Protein AF-A0A959IKV5-F1 (afdb_monomer_lite)

Sequence (119 aa):
VFAEAYDSEGQQEVKANIAAFNADASRQFGAPFAELKDEDRATVFKAAEAGSGKFNGQVWGTSVGEPENVGFYRSLKLMAIGAYLSSEEIGEQVLRYDPIPGGYDGCLPLETGDRSWSL

Secondary structure (DSSP, 8-state):
-HHHHS-HHHHHHHHHHHHHHHHHHHHHHSS-GGGS-HHHHHHHHHHHHHTSPPPPPEETTEEPSPPP---HHHHHHHHHHHHHHTSHHIIIIISB--SS--S--TT----TTPPPBP-

Foldseek 3Di:
DCVVPPDPVSNVVLVVLQVVLQVVLCVVPVGGLVPDDPVSVVVS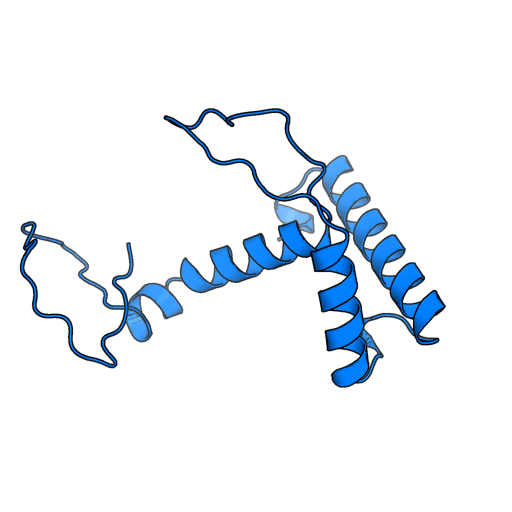LVVLVVPAFDQADDDPNHGDDDGGHGGPSNVVVVVVVVCVCLDPCCQPPPAADDPCCPDDDPPPDDDVPHHHHRD

Structure (mmCIF, N/CA/C/O backbone):
data_AF-A0A959IKV5-F1
#
_entry.id   AF-A0A959IKV5-F1
#
loop_
_atom_site.group_PDB
_atom_site.id
_atom_site.type_symbol
_atom_site.label_atom_id
_atom_site.label_alt_id
_atom_site.label_comp_id
_atom_site.label_asym_id
_atom_site.label_entity_id
_atom_site.label_seq_id
_atom_site.pdbx_PDB_ins_code
_atom_site.Cartn_x
_atom_site.Cartn_y
_atom_site.Cartn_z
_atom_site.occupancy
_atom_site.B_iso_or_equiv
_atom_site.auth_seq_id
_atom_site.auth_comp_id
_atom_site.auth_asym_id
_atom_site.auth_atom_id
_atom_site.pdbx_PDB_model_num
ATOM 1 N N . VAL A 1 1 ? 7.700 -4.678 10.881 1.00 79.00 1 VAL A N 1
ATOM 2 C CA . VAL A 1 1 ? 7.624 -3.468 10.011 1.00 79.00 1 VAL A CA 1
ATOM 3 C C . VAL A 1 1 ? 7.200 -2.215 10.773 1.00 79.00 1 VAL A C 1
ATOM 5 O O . VAL A 1 1 ? 8.091 -1.587 11.311 1.00 79.00 1 VAL A O 1
ATOM 8 N N . PHE A 1 2 ? 5.916 -1.832 10.901 1.00 89.50 2 PHE A N 1
ATOM 9 C CA . PHE A 1 2 ? 5.561 -0.544 11.549 1.00 89.50 2 PHE A CA 1
ATOM 10 C C . PHE A 1 2 ? 6.097 -0.409 12.982 1.00 89.50 2 PHE A C 1
ATOM 12 O O . PHE A 1 2 ? 6.644 0.625 13.337 1.00 89.50 2 PHE A O 1
ATOM 19 N N . ALA A 1 3 ? 6.021 -1.477 13.779 1.00 91.06 3 ALA A N 1
ATOM 20 C CA . ALA A 1 3 ? 6.540 -1.489 15.150 1.00 91.06 3 ALA A CA 1
ATOM 21 C C . ALA A 1 3 ? 8.074 -1.350 15.257 1.00 91.06 3 ALA A C 1
ATOM 23 O O . ALA A 1 3 ? 8.579 -1.042 16.330 1.00 91.06 3 ALA A O 1
ATOM 24 N N . GLU A 1 4 ? 8.806 -1.601 14.170 1.00 92.44 4 GLU A N 1
ATOM 25 C CA . GLU A 1 4 ? 10.277 -1.621 14.146 1.00 92.44 4 GLU A CA 1
ATOM 26 C C . GLU A 1 4 ? 10.862 -0.445 13.357 1.00 92.44 4 GLU A C 1
ATOM 28 O O . GLU A 1 4 ? 11.982 -0.029 13.627 1.00 92.44 4 GLU A O 1
ATOM 33 N N . ALA A 1 5 ? 10.120 0.075 12.376 1.00 92.19 5 ALA A N 1
ATOM 34 C CA . ALA A 1 5 ? 10.589 1.093 11.441 1.00 92.19 5 ALA A CA 1
ATOM 35 C C . ALA A 1 5 ? 10.041 2.497 11.734 1.00 92.19 5 ALA A C 1
ATOM 37 O O . ALA A 1 5 ? 10.624 3.473 11.273 1.00 92.19 5 ALA A O 1
ATOM 38 N N . TYR A 1 6 ? 8.911 2.611 12.442 1.00 93.88 6 TYR A N 1
ATOM 39 C CA . TYR A 1 6 ? 8.278 3.900 12.736 1.00 93.88 6 TYR A CA 1
ATOM 40 C C . TYR A 1 6 ? 8.578 4.293 14.179 1.00 93.88 6 TYR A C 1
ATOM 42 O O . TYR A 1 6 ? 8.685 3.434 15.059 1.00 93.88 6 TYR A O 1
ATOM 50 N N . ASP A 1 7 ? 8.668 5.596 14.428 1.00 97.25 7 ASP A N 1
ATOM 51 C CA . ASP A 1 7 ? 8.724 6.130 15.781 1.00 97.25 7 ASP A CA 1
ATOM 52 C C . ASP A 1 7 ? 7.381 5.962 16.513 1.00 97.25 7 ASP A C 1
ATOM 54 O O . ASP A 1 7 ? 6.374 5.503 15.965 1.00 97.25 7 ASP A O 1
ATOM 58 N N . SER A 1 8 ? 7.363 6.303 17.801 1.00 96.88 8 SER A N 1
ATOM 59 C CA . SER A 1 8 ? 6.167 6.116 18.625 1.00 96.88 8 SER A CA 1
ATOM 60 C C . SER A 1 8 ? 4.949 6.895 18.117 1.00 96.88 8 SER A C 1
ATOM 62 O O . SER A 1 8 ? 3.834 6.396 18.246 1.00 96.88 8 SER A O 1
ATOM 64 N N . GLU A 1 9 ? 5.146 8.076 17.525 1.00 96.94 9 GLU A N 1
ATOM 65 C CA . GLU A 1 9 ? 4.060 8.895 16.983 1.00 96.94 9 GLU A CA 1
ATOM 66 C C . GLU A 1 9 ? 3.455 8.226 15.745 1.00 96.94 9 GLU A C 1
ATOM 68 O O . GLU A 1 9 ? 2.257 7.928 15.730 1.00 96.94 9 GLU A O 1
ATOM 73 N N . GLY A 1 10 ? 4.289 7.856 14.771 1.00 94.50 10 GLY A N 1
ATOM 74 C CA . GLY A 1 10 ? 3.850 7.164 13.564 1.00 94.50 10 GLY A CA 1
ATOM 75 C C . GLY A 1 10 ? 3.195 5.812 13.863 1.00 94.50 10 GLY A C 1
ATOM 76 O O . GLY A 1 10 ? 2.211 5.432 13.228 1.00 94.50 10 GLY A O 1
ATOM 77 N N . GLN A 1 11 ? 3.669 5.084 14.879 1.00 96.06 11 GLN A N 1
ATOM 78 C CA . GLN A 1 11 ? 3.016 3.849 15.321 1.00 96.06 11 GLN A CA 1
ATOM 79 C C . GLN A 1 11 ? 1.593 4.084 15.845 1.00 96.06 11 GLN A C 1
ATOM 81 O O . GLN A 1 11 ? 0.710 3.255 15.604 1.00 96.06 11 GLN A O 1
ATOM 86 N N . GLN A 1 12 ? 1.354 5.176 16.578 1.00 96.75 12 GLN A N 1
ATOM 87 C CA . GLN A 1 12 ? 0.010 5.515 17.050 1.00 96.75 12 GLN A CA 1
ATOM 88 C C . GLN A 1 12 ? -0.885 5.978 15.903 1.00 96.75 12 GLN A C 1
ATOM 90 O O . GLN A 1 12 ? -2.049 5.583 15.853 1.00 96.75 12 GLN A O 1
ATOM 95 N N . GLU A 1 13 ? -0.341 6.730 14.949 1.00 95.19 13 GLU A N 1
ATOM 96 C CA . GLU A 1 13 ? -1.073 7.152 13.757 1.00 95.19 13 GLU A CA 1
ATOM 97 C C . GLU A 1 13 ? -1.551 5.947 12.934 1.00 95.19 13 GLU A C 1
ATOM 99 O O . GLU A 1 13 ? -2.730 5.845 12.593 1.00 95.19 13 GLU A O 1
ATOM 104 N N . VAL 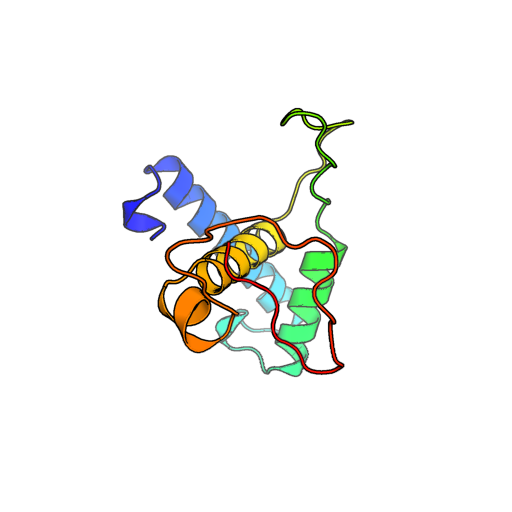A 1 14 ? -0.677 4.965 12.682 1.00 94.94 14 VAL A N 1
ATOM 105 C CA . VAL A 1 14 ? -1.053 3.730 11.974 1.00 94.94 14 VAL A CA 1
ATOM 106 C C . VAL A 1 14 ? -2.159 2.979 12.721 1.00 94.94 14 VAL A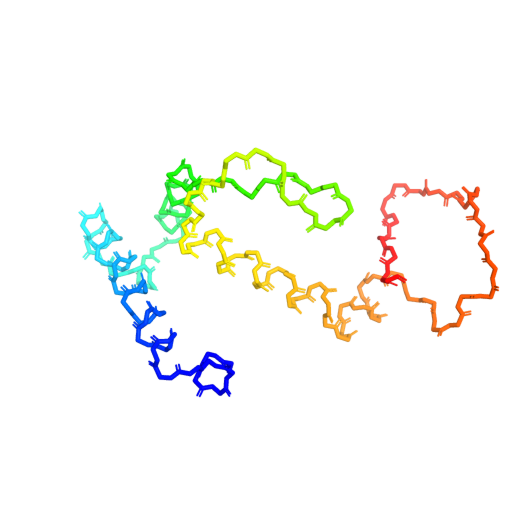 C 1
ATOM 108 O O . VAL A 1 14 ? -3.125 2.533 12.100 1.00 94.94 14 VAL A O 1
ATOM 111 N N . LYS A 1 15 ? -2.071 2.865 14.053 1.00 95.88 15 LYS A N 1
ATOM 112 C CA . LYS A 1 15 ? -3.127 2.235 14.865 1.00 95.88 15 LYS A CA 1
ATOM 113 C C . LYS A 1 15 ? -4.453 2.987 14.757 1.00 95.88 15 LYS A C 1
ATOM 115 O O . LYS A 1 15 ? -5.491 2.348 14.587 1.00 95.88 15 LYS A O 1
ATOM 120 N N . ALA A 1 16 ? -4.423 4.316 14.827 1.00 97.06 16 ALA A N 1
ATOM 121 C CA . ALA A 1 16 ? -5.609 5.154 14.689 1.00 97.06 16 ALA A CA 1
ATOM 122 C C . ALA A 1 16 ? -6.248 4.998 13.301 1.00 97.06 16 ALA A C 1
ATOM 124 O O . ALA A 1 16 ? -7.459 4.809 13.198 1.00 97.06 16 ALA A O 1
ATOM 125 N N . ASN A 1 17 ? -5.434 4.973 12.245 1.00 95.56 17 ASN A N 1
ATOM 126 C CA . ASN A 1 17 ? -5.889 4.762 10.876 1.00 95.56 17 ASN A CA 1
ATOM 127 C C . ASN A 1 17 ? -6.541 3.382 10.679 1.00 95.56 17 ASN A C 1
ATOM 129 O O . ASN A 1 17 ? -7.620 3.289 10.091 1.00 95.56 17 ASN A O 1
ATOM 133 N N . ILE A 1 18 ? -5.945 2.314 11.224 1.00 95.75 18 ILE A N 1
ATOM 134 C CA . ILE A 1 18 ? -6.533 0.962 11.197 1.00 95.75 18 ILE A CA 1
ATOM 135 C C . ILE A 1 18 ? -7.861 0.929 11.964 1.00 95.75 18 ILE A C 1
ATOM 137 O O . ILE A 1 18 ? -8.832 0.332 11.496 1.00 95.75 18 ILE A O 1
ATOM 141 N N . ALA A 1 19 ? -7.929 1.574 13.132 1.00 96.81 19 ALA A N 1
ATOM 142 C CA . ALA A 1 19 ? -9.152 1.642 13.925 1.00 96.81 19 ALA A CA 1
ATOM 143 C C . ALA A 1 19 ? -10.270 2.394 13.185 1.00 96.81 19 ALA A C 1
ATOM 145 O O . ALA A 1 19 ? -11.397 1.903 13.130 1.00 96.81 19 ALA A O 1
ATOM 146 N N . ALA A 1 20 ? -9.959 3.537 12.567 1.00 95.19 20 ALA A N 1
ATOM 147 C CA . ALA A 1 20 ? -10.911 4.314 11.776 1.00 95.19 20 ALA A CA 1
ATOM 148 C C . ALA A 1 20 ? -11.423 3.524 10.561 1.00 95.19 20 ALA A C 1
ATOM 150 O O . ALA A 1 20 ? -12.626 3.493 10.305 1.00 95.19 20 ALA A O 1
ATOM 151 N N . PHE A 1 21 ? -10.529 2.823 9.860 1.00 95.75 21 PHE A N 1
ATOM 152 C CA . PHE A 1 21 ? -10.887 1.968 8.730 1.00 95.75 21 PHE A CA 1
ATOM 153 C C . PHE A 1 21 ? -11.817 0.817 9.146 1.00 95.75 21 PHE A C 1
ATOM 155 O O . PHE A 1 21 ? -12.834 0.567 8.501 1.00 95.75 21 PHE A O 1
ATOM 162 N N . ASN A 1 22 ? -11.522 0.151 10.267 1.00 96.62 22 ASN A N 1
ATOM 163 C CA . ASN A 1 22 ? -12.392 -0.892 10.813 1.00 96.62 22 ASN A CA 1
ATOM 164 C C . ASN A 1 22 ? -13.737 -0.347 11.300 1.00 96.62 22 ASN A C 1
ATOM 166 O O . ASN A 1 22 ? -14.751 -1.014 11.123 1.00 96.62 22 ASN A O 1
ATOM 170 N N . ALA A 1 23 ? -13.773 0.846 11.893 1.00 95.81 23 ALA A N 1
ATOM 171 C CA . ALA A 1 23 ? -15.022 1.474 12.310 1.00 95.81 23 ALA A CA 1
ATOM 172 C C . ALA A 1 23 ? -15.922 1.800 11.108 1.00 95.81 23 ALA A C 1
ATOM 174 O O . ALA A 1 23 ? -17.134 1.594 11.179 1.00 95.81 23 ALA A O 1
ATOM 175 N N . ASP A 1 24 ? -15.341 2.259 9.996 1.00 92.94 24 ASP A N 1
ATOM 176 C CA . ASP A 1 24 ? -16.083 2.499 8.759 1.00 92.94 24 ASP A CA 1
ATOM 177 C C . ASP A 1 24 ? -16.636 1.197 8.158 1.00 92.94 24 ASP A C 1
ATOM 179 O O . ASP A 1 24 ? -17.823 1.126 7.833 1.00 92.94 24 ASP A O 1
ATOM 183 N N . ALA A 1 25 ? -15.818 0.141 8.113 1.00 95.88 25 ALA A N 1
ATOM 184 C CA . ALA A 1 25 ? -16.251 -1.193 7.697 1.00 95.88 25 ALA A CA 1
ATOM 185 C C . ALA A 1 25 ? -17.404 -1.721 8.573 1.00 95.88 25 ALA A C 1
ATOM 187 O O . ALA A 1 25 ? -18.449 -2.105 8.049 1.00 95.88 25 ALA A O 1
ATOM 188 N N . SER A 1 26 ? -17.271 -1.639 9.902 1.00 96.38 26 SER A N 1
ATOM 189 C CA . SER A 1 26 ? -18.315 -2.048 10.849 1.00 96.38 26 SER A CA 1
ATOM 190 C C . SER A 1 26 ? -19.597 -1.235 10.696 1.00 96.38 26 SER A C 1
ATOM 192 O O . SER A 1 26 ? -20.689 -1.784 10.808 1.00 96.38 26 SER A O 1
ATOM 194 N N . ARG A 1 27 ? -19.496 0.067 10.412 1.00 94.38 27 ARG A N 1
ATOM 195 C CA . ARG A 1 27 ? -20.662 0.930 10.186 1.00 94.38 27 ARG A CA 1
ATOM 196 C C . ARG A 1 27 ? -21.429 0.544 8.921 1.00 94.38 27 ARG A C 1
ATOM 198 O O . ARG A 1 27 ? -22.652 0.635 8.916 1.00 94.38 27 ARG A O 1
ATOM 205 N N . GLN A 1 28 ? -20.726 0.160 7.858 1.00 92.12 28 GLN A N 1
ATOM 206 C CA . GLN A 1 28 ? -21.340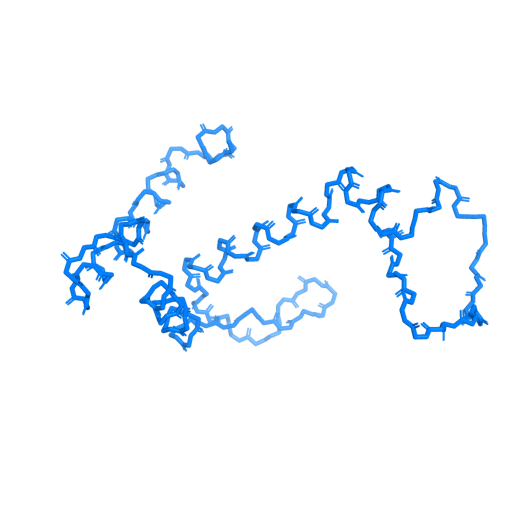 -0.167 6.569 1.00 92.12 28 GLN A CA 1
ATOM 207 C C . GLN A 1 28 ? -21.826 -1.622 6.488 1.00 92.12 28 GLN A C 1
ATOM 209 O O . GLN A 1 28 ? -22.866 -1.879 5.888 1.00 92.12 28 GLN A O 1
ATOM 214 N N . PHE A 1 29 ? -21.101 -2.561 7.105 1.00 94.25 29 PHE A N 1
ATOM 215 C CA . PHE A 1 29 ? -21.296 -4.005 6.913 1.00 94.25 29 PHE A CA 1
ATOM 216 C C . PHE A 1 29 ? -21.483 -4.800 8.217 1.00 94.25 29 PHE A C 1
ATOM 218 O O . PHE A 1 29 ? -21.712 -6.005 8.174 1.00 94.25 29 PHE A O 1
ATOM 225 N N . GLY A 1 30 ? -21.423 -4.151 9.383 1.00 95.00 30 GLY A N 1
ATOM 226 C CA . GLY A 1 30 ? -21.729 -4.762 10.683 1.00 95.00 30 GLY A CA 1
ATOM 227 C C . GLY A 1 30 ? -20.576 -5.508 11.364 1.00 95.00 30 GLY A C 1
ATOM 228 O O . GLY A 1 30 ? -20.765 -5.995 12.475 1.00 95.00 30 GLY A O 1
ATOM 229 N N . ALA A 1 31 ? -19.396 -5.582 10.745 1.00 96.88 31 ALA A N 1
ATOM 230 C CA . ALA A 1 31 ? -18.206 -6.226 11.303 1.00 96.88 31 ALA A CA 1
ATOM 231 C C . ALA A 1 31 ? -16.914 -5.512 10.849 1.00 96.88 31 ALA A C 1
ATOM 233 O O . ALA A 1 31 ? -16.921 -4.840 9.810 1.00 96.88 31 ALA A O 1
ATOM 234 N N . PRO A 1 32 ? -15.800 -5.634 11.599 1.00 97.12 32 PRO A N 1
ATOM 235 C CA . PRO A 1 32 ? -14.523 -5.058 11.189 1.00 97.12 32 PRO A CA 1
ATOM 236 C C . PRO A 1 32 ? -14.039 -5.691 9.881 1.00 97.12 32 PRO A C 1
ATOM 238 O O . PRO A 1 32 ? -14.375 -6.830 9.560 1.00 97.12 32 PRO A O 1
ATOM 241 N N . PHE A 1 33 ? -13.194 -4.975 9.137 1.00 96.06 33 PHE A N 1
ATOM 242 C CA . PHE A 1 33 ? -12.808 -5.351 7.774 1.00 96.06 33 PHE A CA 1
ATOM 243 C C . PHE A 1 33 ? -12.298 -6.801 7.649 1.00 96.06 33 PHE A C 1
ATOM 245 O O . PHE A 1 33 ? -12.643 -7.515 6.705 1.00 96.06 33 PHE A O 1
ATOM 252 N N . ALA A 1 34 ? -11.489 -7.249 8.613 1.00 94.50 34 ALA A N 1
ATOM 253 C CA . ALA A 1 34 ? -10.901 -8.586 8.610 1.00 94.50 34 ALA A CA 1
ATOM 254 C C . ALA A 1 34 ? -11.942 -9.717 8.719 1.00 94.50 34 ALA A C 1
ATOM 256 O O . ALA A 1 34 ? -11.656 -10.835 8.303 1.00 94.50 34 ALA A O 1
ATOM 257 N N . GLU A 1 35 ? -13.143 -9.439 9.219 1.00 97.19 35 GLU A N 1
ATOM 258 C CA . GLU A 1 35 ? -14.217 -10.423 9.415 1.00 97.19 35 GLU A CA 1
ATOM 259 C C . GLU A 1 35 ? -15.253 -10.415 8.280 1.00 97.19 35 GLU A C 1
ATOM 261 O O . GLU A 1 35 ? -16.126 -11.278 8.227 1.00 97.19 35 GLU A O 1
ATOM 266 N N . LEU A 1 36 ? -15.152 -9.465 7.347 1.00 96.94 36 LEU A N 1
ATOM 267 C CA . LEU A 1 36 ? -16.048 -9.378 6.197 1.00 96.94 36 LEU A CA 1
ATOM 268 C C . LEU A 1 36 ? -15.796 -10.500 5.180 1.00 96.94 36 LEU A C 1
ATOM 270 O O . LEU A 1 36 ? -14.675 -10.989 5.030 1.00 96.94 36 LEU A O 1
ATOM 274 N N . LYS A 1 37 ? -16.840 -10.852 4.422 1.00 96.44 37 LYS A N 1
ATOM 275 C CA . LYS A 1 37 ? -16.726 -11.687 3.216 1.00 96.44 37 LYS A CA 1
ATOM 276 C C . LYS A 1 37 ? -16.052 -10.921 2.076 1.00 96.44 37 LYS A C 1
ATOM 278 O O . LYS A 1 37 ? -16.036 -9.688 2.063 1.00 96.44 37 LYS A O 1
ATOM 283 N N . ASP A 1 38 ? -15.528 -11.644 1.094 1.00 96.25 38 ASP A N 1
ATOM 284 C CA . ASP A 1 38 ? -14.698 -11.058 0.039 1.00 96.25 38 ASP A CA 1
ATOM 285 C C . ASP A 1 38 ? -15.439 -10.023 -0.822 1.00 96.25 38 ASP A C 1
ATOM 287 O O . ASP A 1 38 ? -14.844 -9.012 -1.205 1.00 96.25 38 ASP A O 1
ATOM 291 N N . GLU A 1 39 ? -16.743 -10.192 -1.065 1.00 95.12 39 GLU A N 1
ATOM 292 C CA . GLU A 1 39 ? -17.535 -9.206 -1.814 1.00 95.12 39 GLU A CA 1
ATOM 293 C C . GLU A 1 39 ? -17.666 -7.870 -1.061 1.00 95.12 39 GLU A C 1
ATOM 295 O O . GLU A 1 39 ? -17.575 -6.790 -1.659 1.00 95.12 39 GLU A O 1
ATOM 300 N N . ASP A 1 40 ? -17.826 -7.931 0.262 1.00 96.06 40 ASP A N 1
ATOM 301 C CA . ASP A 1 40 ? -17.960 -6.746 1.112 1.00 96.06 40 ASP A CA 1
ATOM 302 C C . ASP A 1 40 ? -16.598 -6.065 1.283 1.00 96.06 40 ASP A C 1
ATOM 304 O O . ASP A 1 40 ? -16.491 -4.847 1.136 1.00 96.06 40 ASP A O 1
ATOM 308 N N . ARG A 1 41 ? -15.519 -6.844 1.458 1.00 95.31 41 ARG A N 1
ATOM 309 C CA . ARG A 1 41 ? -14.138 -6.327 1.461 1.00 95.31 41 ARG A CA 1
ATOM 310 C C . ARG A 1 41 ? -13.812 -5.574 0.175 1.00 95.31 41 ARG A C 1
ATOM 312 O O . ARG A 1 41 ? -13.261 -4.474 0.228 1.00 95.31 41 ARG A O 1
ATOM 319 N N . ALA A 1 42 ? -14.171 -6.138 -0.979 1.00 94.62 42 ALA A N 1
ATOM 320 C CA . ALA A 1 42 ? -13.965 -5.493 -2.270 1.00 94.62 42 ALA A CA 1
ATOM 321 C C . ALA A 1 42 ? -14.729 -4.165 -2.371 1.00 94.62 42 ALA A C 1
ATOM 323 O O . ALA A 1 42 ? -14.225 -3.205 -2.958 1.00 94.62 42 ALA A O 1
ATOM 324 N N . THR A 1 43 ? -15.922 -4.090 -1.782 1.00 95.12 43 THR A N 1
ATOM 325 C CA . THR A 1 43 ? -16.711 -2.854 -1.731 1.00 95.12 43 THR A CA 1
ATOM 326 C C . THR A 1 43 ? -16.053 -1.808 -0.831 1.00 95.12 43 THR A C 1
ATOM 328 O O . THR A 1 43 ? -15.866 -0.674 -1.277 1.00 95.12 43 THR A O 1
ATOM 331 N N . VAL A 1 44 ? -15.605 -2.191 0.370 1.00 94.81 44 VAL A N 1
ATOM 332 C CA . VAL A 1 44 ? -14.866 -1.303 1.287 1.00 94.81 44 VAL A CA 1
ATOM 333 C C . VAL A 1 44 ? -13.609 -0.743 0.616 1.00 94.81 44 VAL A C 1
ATOM 335 O O . VAL A 1 44 ? -13.378 0.463 0.641 1.00 94.81 44 VAL A O 1
ATOM 338 N N . PHE A 1 45 ? -12.819 -1.586 -0.052 1.00 94.12 45 PHE A N 1
ATOM 339 C CA . PHE A 1 45 ? -11.614 -1.141 -0.755 1.00 94.12 45 PHE A CA 1
ATOM 340 C C . PHE A 1 45 ? -11.904 -0.173 -1.900 1.00 94.12 45 PHE A C 1
ATOM 342 O O . PHE A 1 45 ? -11.201 0.826 -2.051 1.00 94.12 45 PHE A O 1
ATOM 349 N N . LYS A 1 46 ? -12.948 -0.427 -2.696 1.00 93.62 46 LYS A N 1
ATOM 350 C CA . LYS A 1 46 ? -13.361 0.497 -3.762 1.00 93.62 46 LYS A CA 1
ATOM 351 C C . LYS A 1 46 ? -13.786 1.849 -3.193 1.00 93.62 46 LYS A C 1
ATOM 353 O O . LYS A 1 46 ? -13.388 2.874 -3.740 1.00 93.62 46 LYS A O 1
ATOM 358 N N . ALA A 1 47 ? -14.546 1.856 -2.098 1.00 92.88 47 ALA A N 1
ATOM 359 C CA . ALA A 1 47 ? -14.963 3.084 -1.429 1.00 92.88 47 ALA A CA 1
ATOM 360 C C . ALA A 1 47 ? -13.759 3.863 -0.870 1.00 92.88 47 ALA A C 1
ATOM 362 O O . ALA A 1 47 ? -13.633 5.061 -1.121 1.00 92.88 47 ALA A O 1
ATOM 363 N N . ALA A 1 48 ? -12.833 3.177 -0.195 1.00 93.12 48 ALA A N 1
ATOM 364 C CA . ALA A 1 48 ? -11.627 3.785 0.362 1.00 93.12 48 ALA A CA 1
ATOM 365 C C . ALA A 1 48 ? -10.690 4.357 -0.720 1.00 93.12 48 ALA A C 1
ATOM 367 O O . ALA A 1 48 ? -10.101 5.418 -0.529 1.00 93.12 48 ALA A O 1
ATOM 368 N N . GLU A 1 49 ? -10.571 3.700 -1.879 1.00 93.06 49 GLU A N 1
ATOM 369 C CA . GLU A 1 49 ? -9.819 4.231 -3.027 1.00 93.06 49 GLU A CA 1
ATOM 370 C C . GLU A 1 49 ? -10.494 5.443 -3.659 1.00 93.06 49 GLU A C 1
ATOM 372 O O . GLU A 1 49 ? -9.812 6.405 -4.015 1.00 93.06 49 GLU A O 1
ATOM 377 N N . ALA A 1 50 ? -11.815 5.394 -3.834 1.00 92.50 50 ALA A N 1
ATOM 378 C CA . ALA A 1 50 ? -12.570 6.478 -4.450 1.00 92.50 50 ALA A CA 1
ATOM 379 C C . ALA A 1 50 ? -12.563 7.747 -3.585 1.00 92.50 50 ALA A C 1
ATOM 381 O O . ALA A 1 50 ? -12.512 8.846 -4.128 1.00 92.50 50 ALA A O 1
ATOM 382 N N . GLY A 1 51 ? -12.582 7.593 -2.256 1.00 90.44 51 GLY A N 1
ATOM 383 C CA . GLY A 1 51 ? -12.521 8.702 -1.301 1.00 90.44 51 GLY A CA 1
ATOM 384 C C . GLY A 1 51 ? -11.113 9.228 -1.003 1.00 90.44 51 GLY A C 1
ATOM 385 O O . GLY A 1 51 ? -10.983 10.219 -0.292 1.00 90.44 51 GLY A O 1
ATOM 386 N N . SER A 1 52 ? -10.060 8.586 -1.515 1.00 93.38 52 SER A N 1
ATOM 387 C CA . SER A 1 52 ? -8.676 9.019 -1.301 1.00 93.38 52 SER A CA 1
ATOM 388 C C . SER A 1 52 ? -8.235 10.015 -2.369 1.00 93.38 52 SER A C 1
ATOM 390 O O . SER A 1 52 ? -8.447 9.777 -3.563 1.00 93.38 52 SER A O 1
ATOM 392 N N . GLY A 1 53 ? -7.481 11.037 -1.958 1.00 92.44 53 GLY A N 1
ATOM 393 C CA . GLY A 1 53 ? -6.696 11.856 -2.877 1.00 92.44 53 GLY A CA 1
ATOM 394 C C . GLY A 1 53 ? -5.623 11.045 -3.606 1.00 92.44 53 GLY A C 1
ATOM 395 O O . GLY A 1 53 ? -5.303 9.909 -3.215 1.00 92.44 53 GLY A O 1
ATOM 396 N N . LYS A 1 54 ? -5.098 11.583 -4.704 1.00 90.38 54 LYS A N 1
ATOM 397 C CA . LYS A 1 54 ? -4.067 10.947 -5.536 1.00 90.38 54 LYS A CA 1
ATOM 398 C C . LYS A 1 54 ? -2.683 11.509 -5.227 1.00 90.38 54 LYS A C 1
ATOM 400 O O . LYS A 1 54 ? -2.536 12.648 -4.804 1.00 90.38 54 LYS A O 1
ATOM 405 N N . PHE A 1 55 ? -1.658 10.697 -5.474 1.00 88.12 55 PHE A N 1
ATOM 406 C CA . PHE A 1 55 ? -0.290 11.197 -5.480 1.00 88.12 55 PHE A CA 1
ATOM 407 C C . PHE A 1 55 ? -0.095 12.118 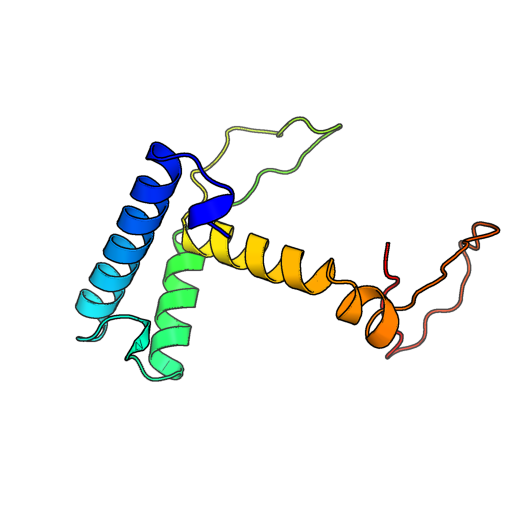-6.683 1.00 88.12 55 PHE A C 1
ATOM 409 O O . PHE A 1 55 ? -0.454 11.761 -7.809 1.00 88.12 55 PHE A O 1
ATOM 416 N N . ASN A 1 56 ? 0.493 13.283 -6.438 1.00 90.06 56 ASN A N 1
ATOM 417 C CA . ASN A 1 56 ? 0.829 14.221 -7.496 1.00 90.06 56 ASN A CA 1
ATOM 418 C C . ASN A 1 56 ? 1.940 13.659 -8.387 1.00 90.06 56 ASN A C 1
ATOM 420 O O . ASN A 1 56 ? 2.814 12.909 -7.940 1.00 90.06 56 ASN A O 1
ATOM 424 N N . GLY A 1 57 ? 1.921 14.066 -9.657 1.00 89.50 57 GLY A N 1
ATOM 425 C CA . GLY A 1 57 ? 3.058 13.859 -10.544 1.00 89.50 57 GLY A CA 1
ATOM 426 C C . GLY A 1 57 ? 4.289 14.592 -10.012 1.00 89.50 57 GLY A C 1
ATOM 427 O O . GLY A 1 57 ? 4.171 15.615 -9.336 1.00 89.50 57 GLY A O 1
ATOM 428 N N . GLN A 1 58 ? 5.472 14.072 -10.322 1.00 90.81 58 GLN A N 1
ATOM 429 C CA . GLN A 1 58 ? 6.732 14.671 -9.896 1.00 90.81 58 GLN A CA 1
ATOM 430 C C . GLN A 1 58 ? 7.569 15.076 -11.105 1.00 90.81 58 GLN A C 1
ATOM 432 O O . GLN A 1 58 ? 7.610 14.370 -12.111 1.00 90.81 58 GLN A O 1
ATOM 437 N N . VAL A 1 59 ? 8.265 16.203 -10.985 1.00 90.75 59 VAL A N 1
ATOM 438 C CA . VAL A 1 59 ? 9.273 16.665 -11.942 1.00 90.75 59 VAL A CA 1
ATOM 439 C C . VAL A 1 59 ? 10.575 16.841 -11.172 1.00 90.75 59 VAL A C 1
ATOM 441 O O . VAL A 1 59 ? 10.637 17.622 -10.225 1.00 90.75 59 VAL A O 1
ATOM 444 N N . TRP A 1 60 ? 11.599 16.062 -11.533 1.00 89.25 60 TRP A N 1
ATOM 445 C CA . TRP A 1 60 ? 12.898 16.039 -10.840 1.00 89.25 60 TRP A CA 1
ATOM 446 C C . TRP A 1 60 ? 12.782 15.817 -9.317 1.00 89.25 60 TRP A C 1
ATOM 448 O O . TRP A 1 60 ? 13.494 16.441 -8.537 1.00 89.25 60 TRP A O 1
ATOM 458 N N . GLY A 1 61 ? 11.842 14.968 -8.885 1.00 85.69 61 GLY A N 1
ATOM 459 C CA . GLY A 1 61 ? 11.583 14.687 -7.464 1.00 85.69 61 GLY A CA 1
ATOM 460 C C . GLY A 1 61 ? 10.766 15.756 -6.727 1.00 85.69 61 GLY A C 1
ATOM 461 O O . GLY A 1 61 ? 10.482 15.599 -5.544 1.00 85.69 61 GLY A O 1
ATOM 462 N N . THR A 1 62 ? 10.353 16.830 -7.407 1.00 87.62 62 THR A N 1
ATOM 463 C CA . THR A 1 62 ? 9.469 17.854 -6.835 1.00 87.62 62 THR A CA 1
ATOM 464 C C . THR A 1 62 ? 8.021 17.566 -7.214 1.00 87.62 62 THR A C 1
ATOM 466 O O . THR A 1 62 ? 7.716 17.393 -8.395 1.00 87.62 62 THR A O 1
ATOM 469 N N . SER A 1 63 ? 7.128 17.526 -6.221 1.00 88.56 63 SER A N 1
ATOM 470 C CA . SER A 1 63 ? 5.681 17.405 -6.439 1.00 88.56 63 SER A CA 1
ATOM 471 C C . SER A 1 63 ? 5.154 18.577 -7.269 1.00 88.56 63 SER A C 1
ATOM 473 O O . SER A 1 63 ? 5.454 19.735 -6.976 1.00 88.56 63 SER A O 1
ATOM 475 N N . VAL A 1 64 ? 4.366 18.282 -8.300 1.00 91.75 64 VAL A N 1
ATOM 476 C CA . VAL A 1 64 ? 3.701 19.289 -9.130 1.00 91.75 64 VAL A CA 1
ATOM 477 C C . VAL A 1 64 ? 2.269 19.483 -8.641 1.00 91.75 64 VAL A C 1
ATOM 479 O O . VAL A 1 64 ? 1.492 18.532 -8.595 1.00 91.75 64 VAL A O 1
ATOM 482 N N . GLY A 1 65 ? 1.905 20.729 -8.337 1.00 89.00 65 GLY A N 1
ATOM 483 C CA . GLY A 1 65 ? 0.572 21.093 -7.853 1.00 89.00 65 GLY A CA 1
ATOM 484 C C . GLY A 1 65 ? 0.393 20.912 -6.344 1.00 89.00 65 GLY A C 1
ATOM 485 O O . GLY A 1 65 ? 1.277 20.407 -5.649 1.00 89.00 65 GLY A O 1
ATOM 486 N N . GLU A 1 66 ? -0.766 21.341 -5.846 1.00 89.44 66 GLU A N 1
ATOM 487 C CA . GLU A 1 66 ? -1.124 21.222 -4.430 1.00 89.44 66 GLU A CA 1
ATOM 488 C C . GLU A 1 66 ? -1.319 19.747 -4.050 1.00 89.44 66 GLU A C 1
ATOM 490 O O . GLU A 1 66 ? -2.022 19.027 -4.767 1.00 89.44 66 GLU A O 1
ATOM 495 N N . PRO A 1 67 ? -0.686 19.257 -2.973 1.00 84.69 67 PRO A N 1
ATOM 496 C CA . PRO A 1 67 ? -0.823 17.869 -2.558 1.00 84.69 67 PRO A CA 1
ATOM 497 C C . PRO A 1 67 ? -2.228 17.605 -2.012 1.00 84.69 67 PRO A C 1
ATOM 499 O O . PRO A 1 67 ? -2.688 18.260 -1.076 1.00 84.69 67 PRO A O 1
ATOM 502 N N . GLU A 1 68 ? -2.904 16.605 -2.572 1.00 89.50 68 GLU A N 1
ATOM 503 C CA . GLU A 1 68 ? -4.134 16.081 -1.986 1.00 89.50 68 GLU A CA 1
ATOM 504 C C . GLU A 1 68 ? -3.824 15.224 -0.749 1.00 89.50 68 GLU A C 1
ATOM 506 O O . GLU A 1 68 ? -2.750 14.629 -0.618 1.00 89.50 68 GLU A O 1
ATOM 511 N N . ASN A 1 69 ? -4.796 15.101 0.156 1.00 88.81 69 ASN A N 1
ATOM 512 C CA . ASN A 1 69 ? -4.690 14.149 1.254 1.00 88.81 69 ASN A CA 1
ATOM 513 C C . ASN A 1 69 ? -4.854 12.718 0.711 1.00 88.81 69 ASN A C 1
ATOM 515 O O . ASN A 1 69 ? -5.953 12.298 0.335 1.00 88.81 69 ASN A O 1
ATOM 519 N N . VAL A 1 70 ? -3.751 11.972 0.643 1.00 92.38 70 VAL A N 1
ATOM 520 C CA . VAL A 1 70 ? -3.779 10.557 0.264 1.00 92.38 70 VAL A CA 1
ATOM 521 C C . VAL A 1 70 ? -4.178 9.721 1.477 1.00 92.38 70 VAL A C 1
ATOM 523 O O . VAL A 1 70 ? -3.489 9.699 2.494 1.00 92.38 70 VAL A O 1
ATOM 526 N N . GLY A 1 71 ? -5.298 9.015 1.354 1.00 92.56 71 GLY A N 1
ATOM 527 C CA . GLY A 1 71 ? -5.881 8.233 2.431 1.00 92.56 71 GLY A CA 1
ATOM 528 C C . GLY A 1 71 ? -5.063 6.993 2.793 1.00 92.56 71 GLY A C 1
ATOM 529 O O . GLY A 1 71 ? -4.345 6.418 1.970 1.00 92.56 71 GLY A O 1
ATOM 530 N N . PHE A 1 72 ? -5.251 6.531 4.031 1.00 93.31 72 PHE A N 1
ATOM 531 C CA . PHE A 1 72 ? -4.543 5.390 4.617 1.00 93.31 72 PHE A CA 1
ATOM 532 C C . PHE A 1 72 ? -4.523 4.142 3.723 1.00 93.31 72 PHE A C 1
ATOM 534 O O . PHE A 1 72 ? -3.459 3.566 3.508 1.00 93.31 72 PHE A O 1
ATOM 541 N N . TYR A 1 73 ? -5.675 3.731 3.176 1.00 94.62 73 TYR A N 1
ATOM 542 C CA . TYR A 1 73 ? -5.747 2.515 2.360 1.00 94.62 73 TYR A CA 1
ATOM 543 C C . TYR A 1 73 ? -4.889 2.612 1.092 1.00 94.62 73 TYR A C 1
ATOM 545 O O . TYR A 1 73 ? -4.150 1.674 0.796 1.00 94.62 73 TYR A O 1
ATOM 553 N N . ARG A 1 74 ? -4.925 3.747 0.377 1.00 94.75 74 ARG A N 1
ATOM 554 C CA . ARG A 1 74 ? -4.118 3.939 -0.836 1.00 94.75 74 ARG A CA 1
ATOM 555 C C . ARG A 1 74 ? -2.623 3.898 -0.513 1.00 94.75 74 ARG A C 1
ATOM 557 O O . ARG A 1 74 ? -1.871 3.231 -1.222 1.00 94.75 74 ARG A O 1
ATOM 564 N N . SER A 1 75 ? -2.207 4.546 0.574 1.00 92.88 75 SER A N 1
ATOM 565 C CA . SER A 1 75 ? -0.818 4.518 1.052 1.00 92.88 75 SER A CA 1
ATOM 566 C C . SER A 1 75 ? -0.372 3.107 1.449 1.00 92.88 75 SER A C 1
ATOM 568 O O . SER A 1 75 ? 0.684 2.648 1.016 1.00 92.88 75 SER A O 1
ATOM 570 N N . LEU A 1 76 ? -1.198 2.379 2.209 1.00 93.56 76 LEU A N 1
ATOM 571 C CA . LEU A 1 76 ? -0.923 0.999 2.616 1.00 93.56 76 LEU A CA 1
ATOM 572 C C . LEU A 1 76 ? -0.827 0.060 1.407 1.00 93.56 76 LEU A C 1
ATOM 574 O O . LEU A 1 76 ? 0.094 -0.748 1.317 1.00 93.56 76 LEU A O 1
ATOM 578 N N . LYS A 1 77 ? -1.762 0.180 0.461 1.00 94.31 77 LYS A N 1
ATOM 579 C CA . LYS A 1 77 ? -1.786 -0.612 -0.769 1.00 94.31 77 LYS A CA 1
ATOM 580 C C . LYS A 1 77 ? -0.540 -0.366 -1.613 1.00 94.31 77 LYS A C 1
ATOM 582 O O . LYS A 1 77 ? 0.072 -1.328 -2.069 1.00 94.31 77 LYS A O 1
ATOM 587 N N . LEU A 1 78 ? -0.156 0.898 -1.808 1.00 93.31 78 LEU A N 1
ATOM 588 C CA . LEU A 1 78 ? 1.045 1.241 -2.568 1.00 93.31 78 LEU A CA 1
ATOM 589 C C . LEU A 1 78 ? 2.300 0.666 -1.906 1.00 93.31 78 LEU A C 1
ATOM 591 O O . LEU A 1 78 ? 3.127 0.077 -2.593 1.00 93.31 78 LEU A O 1
ATOM 595 N N . MET A 1 79 ? 2.410 0.774 -0.580 1.00 93.12 79 MET A N 1
ATOM 596 C CA . MET A 1 79 ? 3.519 0.195 0.178 1.00 93.12 79 MET A CA 1
ATOM 597 C C . MET A 1 79 ? 3.586 -1.327 0.022 1.00 93.12 79 MET A C 1
ATOM 599 O O . MET A 1 79 ? 4.659 -1.860 -0.237 1.00 93.12 79 MET A O 1
ATOM 603 N N . ALA A 1 80 ? 2.455 -2.025 0.145 1.00 93.56 80 ALA A N 1
ATOM 604 C CA . ALA A 1 80 ? 2.405 -3.479 0.013 1.00 93.56 80 ALA A CA 1
ATOM 605 C C . ALA A 1 80 ? 2.794 -3.946 -1.400 1.00 93.56 80 ALA A C 1
ATOM 607 O O . ALA A 1 80 ? 3.585 -4.874 -1.544 1.00 93.56 80 ALA A O 1
ATOM 608 N N . ILE A 1 81 ? 2.276 -3.278 -2.437 1.00 93.19 81 ILE A N 1
ATOM 609 C CA . ILE A 1 81 ? 2.632 -3.567 -3.833 1.00 93.19 81 ILE A CA 1
ATOM 610 C C . ILE A 1 81 ? 4.115 -3.282 -4.070 1.00 93.19 81 ILE A C 1
ATOM 612 O O . ILE A 1 81 ? 4.802 -4.117 -4.648 1.00 93.19 81 ILE A O 1
ATOM 616 N N . GLY A 1 82 ? 4.613 -2.136 -3.601 1.00 92.00 82 GLY A N 1
ATOM 617 C CA . GLY A 1 82 ? 6.019 -1.765 -3.726 1.00 92.00 82 GLY A CA 1
ATOM 618 C C . GLY A 1 82 ? 6.934 -2.796 -3.074 1.00 92.00 82 GLY A C 1
ATOM 619 O O . GLY A 1 82 ? 7.814 -3.320 -3.741 1.00 92.00 82 GLY A O 1
ATOM 620 N N . ALA A 1 83 ? 6.661 -3.159 -1.818 1.00 91.62 83 ALA A N 1
ATOM 621 C CA . ALA A 1 83 ? 7.437 -4.154 -1.081 1.00 91.62 83 ALA A CA 1
ATOM 622 C C . ALA A 1 83 ? 7.418 -5.538 -1.749 1.00 91.62 83 ALA A C 1
ATOM 624 O O . ALA A 1 83 ? 8.431 -6.231 -1.747 1.00 91.62 83 ALA A O 1
ATOM 625 N N . TYR A 1 84 ? 6.284 -5.940 -2.330 1.00 92.00 84 TYR A N 1
ATOM 626 C CA . TYR A 1 84 ? 6.186 -7.191 -3.080 1.00 92.00 84 TYR A CA 1
ATOM 627 C C . TYR A 1 84 ? 7.025 -7.142 -4.362 1.00 92.00 84 TYR A C 1
ATOM 629 O O . TYR A 1 84 ? 7.862 -8.015 -4.578 1.00 92.00 84 TYR A O 1
ATOM 637 N N . LEU A 1 85 ? 6.851 -6.102 -5.184 1.00 89.88 85 LEU A N 1
ATOM 638 C CA . LEU A 1 85 ? 7.552 -5.955 -6.463 1.00 89.88 85 LEU A CA 1
ATOM 639 C C . LEU A 1 85 ? 9.057 -5.702 -6.309 1.00 89.88 85 LEU A C 1
ATOM 641 O O . LEU A 1 85 ? 9.808 -5.997 -7.231 1.00 89.88 85 LEU A O 1
ATOM 645 N N . SER A 1 86 ? 9.495 -5.178 -5.164 1.00 89.88 86 SER A N 1
ATOM 646 C CA . SER A 1 86 ? 10.909 -4.967 -4.844 1.00 89.88 86 SER A CA 1
ATOM 647 C C . SER A 1 86 ? 11.531 -6.099 -4.024 1.00 89.88 86 SER A C 1
ATOM 649 O O . SER A 1 86 ? 12.646 -5.942 -3.532 1.00 89.88 86 SER A O 1
ATOM 651 N N . SER A 1 87 ? 10.808 -7.194 -3.780 1.00 92.69 87 SER A N 1
ATOM 652 C CA . SER A 1 87 ? 11.365 -8.336 -3.053 1.00 92.69 87 SER A CA 1
ATOM 653 C C . SER A 1 87 ? 12.299 -9.152 -3.948 1.00 92.69 87 SER A C 1
ATOM 655 O O . SER A 1 87 ? 12.070 -9.255 -5.151 1.00 92.69 87 SER A O 1
ATOM 657 N N . GLU A 1 88 ? 13.333 -9.749 -3.351 1.00 91.31 88 GLU A N 1
ATOM 658 C CA . GLU A 1 88 ? 14.310 -10.606 -4.042 1.00 91.31 88 GLU A CA 1
ATOM 659 C C . GLU A 1 88 ? 13.624 -11.743 -4.809 1.00 91.31 88 GLU A C 1
ATOM 661 O O . GLU A 1 88 ? 13.837 -11.892 -6.006 1.00 91.31 88 GLU A O 1
ATOM 666 N N . GLU A 1 89 ? 12.704 -12.459 -4.157 1.00 93.69 89 GLU A N 1
ATOM 667 C CA . GL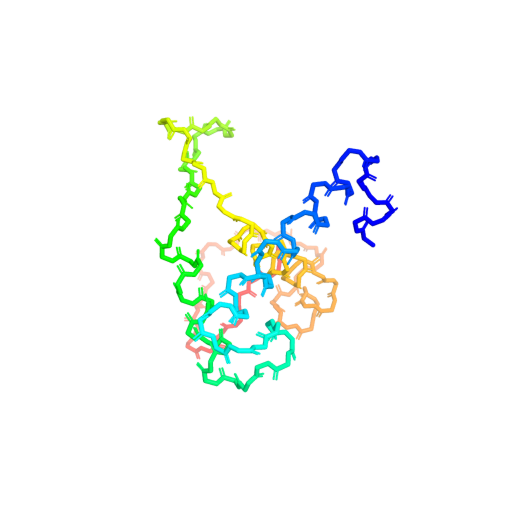U A 1 89 ? 11.916 -13.535 -4.773 1.00 93.69 89 GLU A CA 1
ATOM 668 C C . GLU A 1 89 ? 11.213 -13.075 -6.061 1.00 93.69 89 GLU A C 1
ATOM 670 O O . GLU A 1 89 ? 11.261 -13.748 -7.089 1.00 93.69 89 GLU A O 1
ATOM 675 N N . ILE A 1 90 ? 10.567 -11.905 -6.034 1.00 93.81 90 ILE A N 1
ATOM 676 C CA . ILE A 1 90 ? 9.846 -11.389 -7.202 1.00 93.81 90 ILE A CA 1
ATOM 677 C C . ILE A 1 90 ? 10.802 -10.854 -8.262 1.00 93.81 90 ILE A C 1
ATOM 679 O O . ILE A 1 90 ? 10.558 -11.080 -9.449 1.00 93.81 90 ILE A O 1
ATOM 683 N N . GLY A 1 91 ? 11.890 -10.205 -7.850 1.00 90.56 91 GLY A N 1
ATOM 684 C CA . GLY A 1 91 ? 12.946 -9.746 -8.742 1.00 90.56 91 GLY A CA 1
ATOM 685 C C . GLY A 1 91 ? 13.574 -10.896 -9.526 1.00 90.56 91 GLY A C 1
ATOM 686 O O . GLY A 1 91 ? 13.628 -10.828 -10.747 1.00 90.56 91 GLY A O 1
ATOM 687 N N . GLU A 1 92 ? 13.964 -11.974 -8.846 1.00 88.44 92 GLU A N 1
ATOM 688 C CA . GLU A 1 92 ? 14.722 -13.074 -9.448 1.00 88.44 92 GLU A CA 1
ATOM 689 C C . GLU A 1 92 ? 13.853 -14.143 -10.124 1.00 88.44 92 GLU A C 1
ATOM 691 O O . GLU A 1 92 ? 14.255 -14.702 -11.145 1.00 88.44 92 GLU A O 1
ATOM 696 N N . GLN A 1 93 ? 12.673 -14.458 -9.573 1.00 90.94 93 GLN A N 1
ATOM 697 C CA . GLN A 1 93 ? 11.885 -15.622 -10.012 1.00 90.94 93 GLN A CA 1
ATOM 698 C C . GLN A 1 93 ? 10.682 -15.257 -10.891 1.00 90.94 93 GLN A C 1
ATOM 700 O O . GLN A 1 93 ? 10.224 -16.068 -11.711 1.00 90.94 93 GLN A O 1
ATOM 705 N N . VAL A 1 94 ? 10.144 -14.042 -10.742 1.00 91.06 94 VAL A N 1
ATOM 706 C CA . VAL A 1 94 ? 8.920 -13.611 -11.436 1.00 91.06 94 VAL A CA 1
ATOM 707 C C . VAL A 1 94 ? 9.221 -12.610 -12.543 1.00 91.06 94 VAL A C 1
ATOM 709 O O . VAL A 1 94 ? 8.748 -12.797 -13.665 1.00 91.06 94 VAL A O 1
ATOM 712 N N . LEU A 1 95 ? 10.004 -11.576 -12.257 1.00 90.50 95 LEU A N 1
ATOM 713 C CA . LEU A 1 95 ? 10.443 -10.581 -13.232 1.00 90.50 95 LEU A CA 1
ATOM 714 C C . LEU A 1 95 ? 11.662 -11.090 -14.028 1.00 90.50 95 LEU A C 1
ATOM 716 O O . LEU A 1 95 ? 12.216 -12.149 -13.737 1.00 90.50 95 LEU A O 1
ATOM 720 N N . ARG A 1 96 ? 12.046 -10.392 -15.104 1.00 85.94 96 ARG A N 1
ATOM 721 C CA . ARG A 1 96 ? 13.294 -10.689 -15.827 1.00 85.94 96 ARG A CA 1
ATOM 722 C C . ARG A 1 96 ? 14.461 -10.054 -15.081 1.00 85.94 96 ARG A C 1
ATOM 724 O O . ARG A 1 96 ? 14.573 -8.833 -15.090 1.00 85.94 96 ARG A O 1
ATOM 731 N N . TYR A 1 97 ? 15.321 -10.880 -14.500 1.00 83.69 97 TYR A N 1
ATOM 732 C CA . TYR A 1 97 ? 16.526 -10.432 -13.810 1.00 83.69 97 TYR A CA 1
ATOM 733 C C . TYR A 1 97 ? 17.768 -10.591 -14.680 1.00 83.69 97 TYR A C 1
ATOM 735 O O . TYR A 1 97 ? 18.045 -11.683 -15.179 1.00 83.69 97 TYR A O 1
ATOM 743 N N . ASP A 1 98 ? 18.517 -9.500 -14.840 1.00 83.31 98 ASP A N 1
ATOM 744 C CA . ASP A 1 98 ? 19.892 -9.517 -15.334 1.00 83.31 98 ASP A CA 1
ATOM 745 C C . ASP A 1 98 ? 20.810 -9.012 -14.210 1.00 83.31 98 ASP A C 1
ATOM 747 O O . ASP A 1 98 ? 20.813 -7.816 -13.914 1.00 83.31 98 ASP A O 1
ATOM 751 N N . PRO A 1 99 ? 21.573 -9.895 -13.545 1.00 75.88 99 PRO A N 1
ATOM 752 C CA . PRO A 1 99 ? 22.396 -9.510 -12.403 1.00 75.88 99 PRO A CA 1
ATOM 753 C C . PRO A 1 99 ? 23.540 -8.554 -12.773 1.00 75.88 99 PRO A C 1
ATOM 755 O O . PRO A 1 99 ? 24.078 -7.882 -11.892 1.00 75.88 99 PRO A O 1
ATOM 758 N N . ILE A 1 100 ? 23.957 -8.506 -14.046 1.00 80.31 100 ILE A N 1
ATOM 759 C CA . ILE A 1 100 ? 25.015 -7.610 -14.527 1.00 80.31 100 ILE A CA 1
ATOM 760 C C . ILE A 1 100 ? 24.609 -7.090 -15.914 1.00 80.31 100 ILE A C 1
ATOM 762 O O . ILE A 1 100 ? 25.080 -7.625 -16.923 1.00 80.31 100 ILE A O 1
ATOM 766 N N . PRO A 1 101 ? 23.784 -6.027 -15.989 1.00 71.62 101 PRO A N 1
ATOM 767 C CA . PRO A 1 101 ? 23.368 -5.466 -17.266 1.00 71.62 101 PRO A CA 1
ATOM 768 C C . PRO A 1 101 ? 24.586 -4.866 -17.971 1.00 71.62 101 PRO A C 1
ATOM 770 O O . PRO A 1 101 ? 25.085 -3.799 -17.613 1.00 71.62 101 PRO A O 1
ATOM 773 N N . GLY A 1 102 ? 25.122 -5.595 -18.951 1.00 77.81 102 GLY A N 1
ATOM 774 C CA . GLY A 1 102 ? 26.358 -5.214 -19.633 1.00 77.81 102 GLY A CA 1
ATOM 775 C C . GLY A 1 102 ? 26.194 -3.970 -20.510 1.00 77.81 102 GLY A C 1
ATOM 776 O O . GLY A 1 102 ? 26.990 -3.038 -20.425 1.00 77.81 102 GLY A O 1
ATOM 777 N N . GLY A 1 103 ? 25.166 -3.946 -21.362 1.00 80.56 103 GLY A N 1
ATOM 778 C CA . GLY A 1 103 ? 24.896 -2.854 -22.297 1.00 80.56 103 GLY A CA 1
ATOM 779 C C . GLY A 1 103 ? 23.401 -2.651 -22.531 1.00 80.56 103 GLY A C 1
ATOM 780 O O . GLY A 1 103 ? 22.614 -3.581 -22.390 1.00 80.56 103 GLY A O 1
ATOM 781 N N . TYR A 1 104 ? 23.012 -1.423 -22.881 1.00 81.81 104 TYR A N 1
ATOM 782 C CA . TYR A 1 104 ? 21.619 -1.083 -23.171 1.00 81.81 104 TYR A CA 1
ATOM 783 C C . TYR A 1 104 ? 21.228 -1.525 -24.587 1.00 81.81 104 TYR A C 1
ATOM 785 O O . TYR A 1 104 ? 21.765 -1.002 -25.566 1.00 81.81 104 TYR A O 1
ATOM 793 N N . ASP A 1 105 ? 20.262 -2.440 -24.690 1.00 82.88 105 ASP A N 1
ATOM 794 C CA . ASP A 1 105 ? 19.606 -2.806 -25.948 1.00 82.88 105 ASP A CA 1
ATOM 795 C C . ASP A 1 105 ? 18.180 -2.237 -25.984 1.00 82.88 105 ASP A C 1
ATOM 797 O O . ASP A 1 105 ? 17.238 -2.789 -25.416 1.00 82.88 105 ASP A O 1
ATOM 801 N N . GLY A 1 106 ? 18.023 -1.092 -26.648 1.00 81.44 106 GLY A N 1
ATOM 802 C CA . GLY A 1 106 ? 16.731 -0.411 -26.760 1.00 81.44 106 GLY A CA 1
ATOM 803 C C . GLY A 1 106 ? 15.745 -1.063 -27.735 1.00 81.44 106 GLY A C 1
ATOM 804 O O . GLY A 1 106 ? 14.588 -0.652 -27.768 1.00 81.44 106 GLY A O 1
ATOM 805 N N . CYS A 1 107 ? 16.186 -2.039 -28.534 1.00 86.38 107 CYS A N 1
ATOM 806 C CA . CYS A 1 107 ? 15.387 -2.683 -29.578 1.00 86.38 107 CYS A CA 1
ATOM 807 C C . CYS A 1 107 ? 15.141 -4.173 -29.291 1.00 86.38 107 CYS A C 1
ATOM 809 O O . CYS A 1 107 ? 14.904 -4.946 -30.222 1.00 86.38 107 CYS A O 1
ATOM 811 N N . LEU A 1 108 ? 15.172 -4.576 -28.017 1.00 83.25 108 LEU A N 1
ATOM 812 C CA . LEU A 1 108 ? 14.789 -5.918 -27.585 1.00 83.25 108 LEU A CA 1
ATOM 813 C C . LEU A 1 108 ? 13.341 -6.223 -28.019 1.00 83.25 108 LEU A C 1
ATOM 815 O O . LEU A 1 108 ? 12.427 -5.471 -27.662 1.00 83.25 108 LEU A O 1
ATOM 819 N N . PRO A 1 109 ? 13.099 -7.299 -28.791 1.00 85.06 109 PRO A N 1
ATOM 820 C CA . PRO A 1 109 ? 11.744 -7.682 -29.160 1.00 85.06 109 PRO A CA 1
ATOM 821 C C . PRO A 1 109 ? 10.959 -8.077 -27.902 1.00 85.06 109 PRO A C 1
ATOM 823 O O . PRO A 1 109 ? 11.440 -8.868 -27.095 1.00 85.06 109 PRO A O 1
ATOM 826 N N . LEU A 1 110 ? 9.756 -7.516 -27.746 1.00 85.19 110 LEU A N 1
ATOM 827 C CA . LEU A 1 110 ? 8.816 -7.868 -26.681 1.00 85.19 110 LEU A CA 1
ATOM 828 C C . LEU A 1 110 ? 7.663 -8.675 -27.270 1.00 85.19 110 LEU A C 1
ATOM 830 O O . LEU A 1 110 ? 6.922 -8.187 -28.128 1.00 85.19 110 LEU A O 1
ATOM 834 N N . GLU A 1 111 ? 7.497 -9.899 -26.791 1.00 89.62 111 GLU A N 1
ATOM 835 C CA . GLU A 1 111 ? 6.390 -10.772 -27.150 1.00 89.62 111 GLU A CA 1
ATOM 836 C C . GLU A 1 111 ? 5.242 -10.669 -26.138 1.00 89.62 111 GLU A C 1
ATOM 838 O O . GLU A 1 111 ? 5.392 -10.271 -24.980 1.00 89.62 111 GLU A O 1
ATOM 843 N N . THR A 1 112 ? 4.038 -11.041 -26.574 1.00 88.31 112 THR A N 1
ATOM 844 C CA . THR A 1 112 ? 2.887 -11.094 -25.667 1.00 88.31 112 THR A CA 1
ATOM 845 C C . THR A 1 112 ? 3.098 -12.203 -24.640 1.00 88.31 112 THR A C 1
ATOM 847 O O . THR A 1 112 ? 3.199 -13.371 -25.003 1.00 88.31 112 THR A O 1
ATOM 850 N N . GLY A 1 113 ? 3.115 -11.840 -23.358 1.00 85.81 113 GLY A N 1
ATOM 851 C CA . GLY A 1 113 ? 3.402 -12.764 -22.256 1.00 85.81 113 GLY A CA 1
ATOM 852 C C . GLY A 1 113 ? 4.813 -12.626 -21.688 1.00 85.81 113 GLY A C 1
ATOM 853 O O . GLY A 1 113 ? 5.110 -13.254 -20.671 1.00 85.81 113 GLY A O 1
ATOM 854 N N . ASP A 1 114 ? 5.654 -11.774 -22.281 1.00 87.94 114 ASP A N 1
ATOM 855 C CA . ASP A 1 114 ? 6.937 -11.432 -21.687 1.00 87.94 114 ASP A CA 1
ATOM 856 C C . ASP A 1 114 ? 6.768 -10.750 -20.331 1.00 87.94 114 ASP A C 1
ATOM 858 O O . ASP A 1 114 ? 5.922 -9.877 -20.121 1.00 87.94 114 ASP A O 1
ATOM 862 N N . ARG A 1 115 ? 7.617 -11.169 -19.395 1.00 87.25 115 ARG A N 1
ATOM 863 C CA . ARG A 1 115 ? 7.719 -10.573 -18.066 1.00 87.25 115 ARG A CA 1
ATOM 864 C C . ARG A 1 115 ? 8.438 -9.229 -18.166 1.00 87.25 115 ARG A C 1
ATOM 866 O O . ARG A 1 115 ? 9.378 -9.083 -18.948 1.00 87.25 115 ARG A O 1
ATOM 873 N N . SER A 1 116 ? 8.026 -8.272 -17.340 1.00 87.25 116 SER A N 1
ATOM 874 C CA . SER A 1 116 ? 8.774 -7.027 -17.149 1.00 87.25 116 SER A CA 1
ATOM 875 C C . SER A 1 116 ? 10.133 -7.296 -16.500 1.00 87.25 116 SER A C 1
ATOM 877 O O . SER A 1 116 ? 10.297 -8.287 -15.788 1.00 87.25 116 SER A O 1
ATOM 879 N N . TRP A 1 117 ? 11.095 -6.406 -16.738 1.00 85.62 117 TRP A N 1
ATOM 880 C CA . TRP A 1 117 ? 12.415 -6.454 -16.112 1.00 85.62 117 TRP A CA 1
ATOM 881 C C . TRP A 1 117 ? 12.349 -6.078 -14.630 1.00 85.62 117 TRP A C 1
ATOM 883 O O . TRP A 1 117 ? 11.591 -5.187 -14.243 1.00 85.62 117 TRP A O 1
ATOM 893 N N . SER A 1 118 ? 13.126 -6.778 -13.808 1.00 83.44 118 SER A N 1
ATOM 894 C CA . SER A 1 118 ? 13.438 -6.356 -12.447 1.00 83.44 118 SER A CA 1
ATOM 895 C C . SER A 1 118 ? 14.579 -5.349 -12.508 1.00 83.44 118 SER A C 1
ATOM 897 O O . SER A 1 118 ? 15.648 -5.720 -12.983 1.00 83.44 118 SER A O 1
ATOM 899 N N . LEU A 1 119 ? 14.327 -4.141 -11.997 1.00 65.06 119 LEU A N 1
ATOM 900 C CA . LEU A 1 119 ? 15.262 -3.011 -11.870 1.00 65.06 119 LEU A CA 1
ATOM 901 C C . LEU A 1 119 ? 16.026 -2.627 -13.150 1.00 65.06 119 LEU A C 1
ATOM 903 O O . LEU A 1 119 ? 17.005 -3.301 -13.521 1.00 65.06 119 LEU A O 1
#

Radius of gyration: 19.2 Å; chains: 1; bounding box: 48×37×48 Å

pLDDT: mean 90.92, std 5.55, range [65.06, 97.25]